Protein AF-A0A835TNI7-F1 (afdb_monomer)

Sequence (124 aa):
MAIGYVDGIPLTRYDSKWGRMEPLTQWMEDGAEQGCWDRKTQICERSQHVAAGNLHILRDWYNQSGGDIRGSYRDGYNGRDFTSFDLGSRRFVAADSAAEITRSRWEREGNDVESWMNYLEHEC

Radius of gyration: 25.49 Å; Cα contacts (8 Å, |Δi|>4): 132; chains: 1; bounding box: 39×32×71 Å

InterPro domains:
  IPR011161 MHC class I-like antigen recognition-like [PF00129] (1-124)
  IPR011162 MHC classes I/II-like antigen recognition protein [SSF54452] (2-124)
  IPR037055 MHC class I-like antigen recognition-like superfamily [G3DSA:3.30.500.10] (1-124)
  IPR050208 Antigen-presenting and immune regulatory MHC class I-related [PTHR16675] (2-124)

Structure (mmCIF, N/CA/C/O backbone):
data_AF-A0A835TNI7-F1
#
_entry.id   AF-A0A835TNI7-F1
#
loop_
_atom_site.group_PDB
_atom_site.id
_atom_site.type_symbol
_atom_site.label_atom_id
_atom_site.label_alt_id
_atom_site.label_comp_id
_atom_site.label_asym_id
_atom_site.label_entity_id
_atom_site.label_seq_id
_atom_site.pdbx_PDB_ins_code
_atom_site.Cartn_x
_atom_site.Cartn_y
_atom_site.Cartn_z
_atom_site.occupancy
_atom_site.B_iso_or_equiv
_atom_site.auth_seq_id
_atom_site.auth_comp_id
_atom_site.auth_asym_id
_atom_site.auth_atom_id
_atom_site.pdbx_PDB_model_num
ATOM 1 N N . MET A 1 1 ? -3.095 1.347 13.757 1.00 83.44 1 MET A N 1
ATOM 2 C CA . MET A 1 1 ? -4.420 0.811 14.134 1.00 83.44 1 MET A CA 1
ATOM 3 C C . MET A 1 1 ? -4.228 -0.582 14.701 1.00 83.44 1 MET A C 1
ATOM 5 O O . MET A 1 1 ? -3.514 -1.361 14.081 1.00 83.44 1 MET A O 1
ATOM 9 N N . ALA A 1 2 ? -4.842 -0.887 15.841 1.00 84.00 2 ALA A N 1
A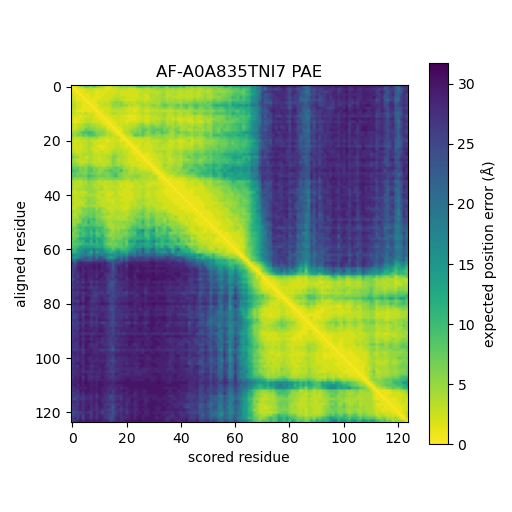TOM 10 C CA . ALA A 1 2 ? -4.900 -2.239 16.394 1.00 84.00 2 ALA A CA 1
ATOM 11 C C . ALA A 1 2 ? -6.338 -2.559 16.820 1.00 84.00 2 ALA A C 1
ATOM 13 O O . ALA A 1 2 ? -7.021 -1.698 17.374 1.00 84.00 2 ALA A O 1
ATOM 14 N N . ILE A 1 3 ? -6.799 -3.782 16.547 1.00 90.44 3 ILE A N 1
ATOM 15 C CA . ILE A 1 3 ? -8.115 -4.274 16.969 1.00 90.44 3 ILE A CA 1
ATOM 16 C C . ILE A 1 3 ? -7.915 -5.634 17.633 1.00 90.44 3 ILE A C 1
ATOM 18 O O . ILE A 1 3 ? -7.271 -6.513 17.059 1.00 90.44 3 ILE A O 1
ATOM 22 N N . GLY A 1 4 ? -8.436 -5.790 18.848 1.00 86.75 4 GLY A N 1
ATOM 23 C CA . GLY A 1 4 ? -8.456 -7.067 19.556 1.00 86.75 4 GLY A CA 1
ATOM 24 C C . GLY A 1 4 ? -9.755 -7.811 19.278 1.00 86.75 4 GLY A C 1
ATOM 25 O O . GLY A 1 4 ? -10.824 -7.209 19.367 1.00 86.75 4 GLY A O 1
ATOM 26 N N . TYR A 1 5 ? -9.660 -9.105 18.986 1.00 89.31 5 TYR A N 1
ATOM 27 C CA . TYR A 1 5 ? -10.803 -9.977 18.724 1.00 89.31 5 TYR A CA 1
ATOM 28 C C . TYR A 1 5 ? -10.821 -11.151 19.702 1.00 89.31 5 TYR A C 1
ATOM 30 O O . TYR A 1 5 ? -9.764 -11.665 20.065 1.00 89.31 5 TYR A O 1
ATOM 38 N N . VAL A 1 6 ? -12.019 -11.602 20.065 1.00 86.94 6 VAL A N 1
ATOM 39 C CA . VAL A 1 6 ? -12.265 -12.910 20.689 1.00 86.94 6 VAL A CA 1
ATOM 40 C C . VAL A 1 6 ? -13.403 -13.555 19.915 1.00 86.94 6 VAL A C 1
ATOM 42 O O . VAL A 1 6 ? -14.422 -12.912 19.684 1.00 86.94 6 VAL A O 1
ATOM 45 N N . ASP A 1 7 ? -13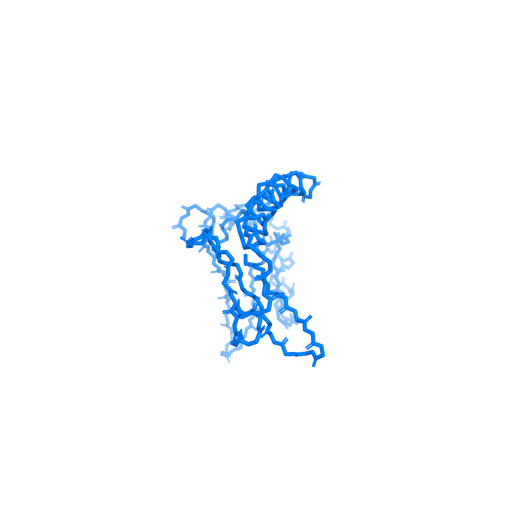.190 -14.776 19.429 1.00 89.31 7 ASP A N 1
ATOM 46 C CA . ASP A 1 7 ? -14.162 -15.524 18.617 1.00 89.31 7 ASP A CA 1
ATOM 47 C C . ASP A 1 7 ? -14.710 -14.739 17.406 1.00 89.31 7 ASP A C 1
ATOM 49 O O . ASP A 1 7 ? -15.871 -14.852 17.023 1.00 89.31 7 ASP A O 1
ATOM 53 N N . GLY A 1 8 ? -13.862 -13.900 16.799 1.00 87.44 8 GLY A N 1
ATOM 54 C CA . GLY A 1 8 ? -14.232 -13.047 15.663 1.00 87.44 8 GLY A CA 1
ATOM 55 C C . GLY A 1 8 ? -15.027 -11.790 16.034 1.00 87.44 8 GLY A C 1
ATOM 56 O O . GLY A 1 8 ? -15.301 -10.967 15.163 1.00 87.44 8 GLY A O 1
ATOM 57 N N . ILE A 1 9 ? -15.343 -11.588 17.314 1.00 88.38 9 ILE A N 1
ATOM 58 C CA . ILE A 1 9 ? -16.020 -10.392 17.815 1.00 88.38 9 ILE A CA 1
ATOM 59 C C . ILE A 1 9 ? -14.960 -9.351 18.203 1.00 88.38 9 ILE A C 1
ATOM 61 O O . ILE A 1 9 ? -14.077 -9.652 19.013 1.00 88.38 9 ILE A O 1
ATOM 65 N N . PRO A 1 10 ? -15.003 -8.127 17.645 1.00 89.38 10 PRO A N 1
ATOM 66 C CA . PRO A 1 10 ? -14.068 -7.073 18.009 1.00 89.38 10 PRO A CA 1
ATOM 67 C C . PRO A 1 10 ? -14.381 -6.551 19.415 1.00 89.38 10 PRO A C 1
ATOM 69 O O . PRO A 1 10 ? -15.493 -6.119 19.707 1.00 89.38 10 PRO A O 1
ATOM 72 N N . LEU A 1 11 ? -13.380 -6.577 20.289 1.00 90.62 11 LEU A N 1
ATOM 73 C CA . LEU A 1 11 ? -13.513 -6.203 21.697 1.00 90.62 11 LEU A CA 1
ATOM 74 C C . LEU A 1 11 ? -12.899 -4.858 22.024 1.00 90.62 11 LEU A C 1
ATOM 76 O O . LEU A 1 11 ? -13.372 -4.163 22.917 1.00 90.62 11 LEU A O 1
ATOM 80 N N . THR A 1 12 ? -11.797 -4.530 21.360 1.00 89.00 12 THR A N 1
ATOM 81 C CA . THR A 1 12 ? -10.993 -3.357 21.687 1.00 89.00 12 THR A CA 1
ATOM 82 C C . THR A 1 12 ? -10.442 -2.743 20.422 1.00 89.00 12 THR A C 1
ATOM 84 O O . THR A 1 12 ? -10.100 -3.455 19.475 1.00 89.00 12 THR A O 1
ATOM 87 N N . ARG A 1 13 ? -10.329 -1.421 20.417 1.00 89.69 13 ARG A N 1
ATOM 88 C CA . ARG A 1 13 ? -9.737 -0.658 19.327 1.00 89.69 13 ARG A CA 1
ATOM 89 C C . ARG A 1 13 ? -8.690 0.287 19.879 1.00 89.69 13 ARG A C 1
ATOM 91 O O . ARG A 1 13 ? -8.877 0.890 20.926 1.00 89.69 13 ARG A O 1
ATOM 98 N N . TYR A 1 14 ? -7.605 0.436 19.138 1.00 87.12 14 TYR A N 1
ATOM 99 C CA . TYR A 1 14 ? -6.642 1.505 19.326 1.00 87.12 14 TYR A CA 1
ATOM 100 C C . TYR A 1 14 ? -6.391 2.196 17.987 1.00 87.12 14 TYR A C 1
ATOM 102 O O . TYR A 1 14 ? -5.920 1.579 17.021 1.00 87.12 14 TYR A O 1
ATOM 110 N N . ASP A 1 15 ? -6.701 3.489 17.942 1.00 84.88 15 ASP A N 1
ATOM 111 C CA . ASP A 1 15 ? -6.429 4.365 16.809 1.00 84.88 15 ASP A CA 1
ATOM 112 C C . ASP A 1 15 ? -5.328 5.357 17.183 1.00 84.88 15 ASP A C 1
ATOM 114 O O . ASP A 1 15 ? -5.445 6.096 18.159 1.00 84.88 15 ASP A O 1
ATOM 118 N N . SER A 1 16 ? -4.270 5.408 16.377 1.00 81.88 16 SER A N 1
ATOM 119 C CA . SER A 1 16 ? -3.139 6.309 16.597 1.00 81.88 16 SER A CA 1
ATOM 120 C C . SER A 1 16 ? -3.516 7.787 16.466 1.00 81.88 16 SER A C 1
ATOM 122 O O . SER A 1 16 ? -2.764 8.635 16.930 1.00 81.88 16 SER A O 1
ATOM 124 N N . LYS A 1 17 ? -4.657 8.120 15.838 1.00 82.69 17 LYS A N 1
ATOM 125 C CA . LYS A 1 17 ? -5.160 9.504 15.770 1.00 82.69 17 LYS A CA 1
ATOM 126 C C . LYS A 1 17 ? -5.666 10.018 17.114 1.00 82.69 17 LYS A C 1
ATOM 128 O O . LYS A 1 17 ? -5.538 11.203 17.392 1.00 82.69 17 LYS A O 1
ATOM 133 N N . TRP A 1 18 ? -6.246 9.130 17.917 1.00 79.0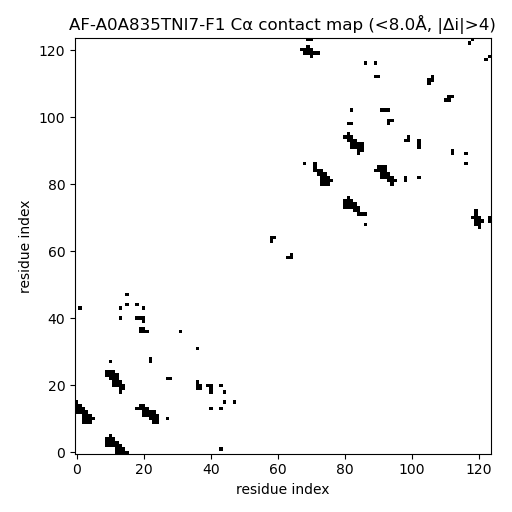6 18 TRP A N 1
ATOM 134 C CA . TRP A 1 18 ? -6.864 9.472 19.200 1.00 79.06 18 TRP A CA 1
ATOM 135 C C . TRP A 1 18 ? -6.041 8.977 20.390 1.00 79.06 18 TRP A C 1
ATOM 137 O O . TRP A 1 18 ? -6.286 9.393 21.516 1.00 79.06 18 TRP A O 1
ATOM 147 N N . GLY A 1 19 ? -5.048 8.118 20.138 1.00 82.25 19 GLY A N 1
ATOM 148 C CA . GLY A 1 19 ? -4.022 7.741 21.104 1.00 82.25 19 GLY A CA 1
ATOM 149 C C . GLY A 1 19 ? -4.558 6.997 22.321 1.00 82.25 19 GLY A C 1
ATOM 150 O O . GLY A 1 19 ? -3.882 6.953 23.335 1.00 82.25 19 GLY A O 1
ATOM 151 N N . ARG A 1 20 ? -5.760 6.415 22.253 1.00 85.75 20 ARG A N 1
ATOM 152 C CA . ARG A 1 20 ? -6.397 5.740 23.387 1.00 85.75 20 ARG A CA 1
ATOM 153 C C . ARG A 1 20 ? -6.940 4.377 22.986 1.00 85.75 20 ARG A C 1
ATOM 155 O O . ARG A 1 20 ? -7.465 4.204 21.886 1.00 85.75 20 ARG A O 1
ATOM 162 N N . MET A 1 21 ? -6.783 3.405 23.882 1.00 84.88 21 MET A N 1
ATOM 163 C CA . MET A 1 21 ? -7.440 2.106 23.771 1.00 84.88 21 MET A CA 1
ATOM 164 C C . MET A 1 21 ? -8.888 2.223 24.253 1.00 84.88 21 MET A C 1
ATOM 166 O O . MET A 1 21 ? -9.131 2.646 25.382 1.00 84.88 21 MET A O 1
ATOM 170 N N . GLU A 1 22 ? -9.829 1.815 23.412 1.00 87.81 22 GLU A N 1
ATOM 171 C CA . GLU A 1 22 ? -11.262 1.889 23.680 1.00 87.81 22 GLU A CA 1
ATOM 172 C C . GLU A 1 22 ? -11.885 0.487 23.673 1.00 87.81 22 GLU A C 1
ATOM 174 O O . GLU A 1 22 ? -11.596 -0.307 22.763 1.00 87.81 22 GLU A O 1
ATOM 179 N N . PRO A 1 23 ? -12.738 0.157 24.658 1.00 89.81 23 PRO A N 1
ATOM 180 C CA . PRO A 1 23 ? -13.598 -1.011 24.571 1.00 89.81 23 PRO A CA 1
ATOM 181 C C . PRO A 1 23 ? -14.657 -0.802 23.482 1.00 89.81 23 PRO A C 1
ATOM 183 O O . PRO A 1 23 ? -15.230 0.272 23.335 1.00 89.81 23 PRO A O 1
ATOM 186 N N . LEU A 1 24 ? -14.932 -1.855 22.719 1.00 89.88 24 LEU A N 1
ATOM 187 C CA . LEU A 1 24 ? -16.002 -1.902 21.716 1.00 89.88 24 LEU A CA 1
ATOM 188 C C . LEU A 1 24 ? -17.239 -2.659 22.219 1.00 89.88 24 LEU A C 1
ATOM 190 O O . LEU A 1 24 ? -18.239 -2.754 21.514 1.00 89.88 24 LEU A O 1
ATOM 194 N N . THR A 1 25 ? -17.164 -3.222 23.425 1.00 85.50 25 THR A N 1
ATOM 195 C CA . THR A 1 25 ? -18.248 -3.971 24.063 1.00 85.50 25 THR A CA 1
ATOM 196 C C . THR A 1 25 ? -18.370 -3.559 25.524 1.00 85.50 25 THR A C 1
ATOM 198 O O . THR A 1 25 ? -17.370 -3.302 26.191 1.00 85.50 25 THR A O 1
ATOM 201 N N . GLN A 1 26 ? -19.602 -3.518 26.026 1.00 84.94 26 GLN A N 1
ATOM 202 C CA . GLN A 1 26 ? -19.893 -2.986 27.357 1.00 84.94 26 GLN A CA 1
ATOM 203 C C . GLN A 1 26 ? -19.352 -3.871 28.486 1.00 84.94 26 GLN A C 1
ATOM 205 O O . GLN A 1 26 ? -18.778 -3.384 29.448 1.00 84.94 26 GLN A O 1
ATOM 210 N N . TRP A 1 27 ? -19.406 -5.191 28.318 1.00 84.06 27 TRP A N 1
ATOM 211 C CA . TRP A 1 27 ? -18.837 -6.124 29.293 1.00 84.06 27 TRP A CA 1
ATOM 212 C C . TRP A 1 27 ? -17.303 -6.049 29.379 1.00 84.06 27 TRP A C 1
ATOM 214 O O . TRP A 1 27 ? -16.738 -6.382 30.417 1.00 84.06 27 TRP A O 1
ATOM 224 N N . MET A 1 28 ? -16.618 -5.602 28.319 1.00 85.06 28 MET A N 1
ATOM 225 C CA . MET A 1 28 ? -15.183 -5.308 28.391 1.00 85.06 28 MET A CA 1
ATOM 226 C C . MET A 1 28 ? -14.911 -4.027 29.169 1.00 85.06 28 MET A C 1
ATOM 228 O O . MET A 1 28 ? -13.907 -3.960 29.869 1.00 85.06 28 MET A O 1
ATOM 232 N N . GLU A 1 29 ? -15.771 -3.017 29.042 1.00 84.50 29 GLU A N 1
ATOM 233 C CA . GLU A 1 29 ? -15.666 -1.778 29.812 1.00 84.50 29 GLU A CA 1
ATOM 234 C C . GLU A 1 29 ? -15.870 -2.045 31.308 1.00 84.50 29 GLU A C 1
ATOM 236 O O . GLU A 1 29 ? -15.014 -1.681 32.113 1.00 84.50 29 GLU A O 1
ATOM 241 N N . ASP A 1 30 ? -16.936 -2.771 31.650 1.00 85.56 30 ASP A N 1
ATOM 242 C CA . ASP A 1 30 ? -17.325 -3.071 33.031 1.00 85.56 30 ASP A CA 1
ATOM 243 C C . ASP A 1 30 ? -16.402 -4.101 33.706 1.00 85.56 30 ASP A C 1
ATOM 245 O O . ASP A 1 30 ? -16.213 -4.082 34.923 1.00 85.56 30 ASP A O 1
ATOM 249 N N . GLY A 1 31 ? -15.835 -5.027 32.925 1.00 82.69 31 GLY A N 1
ATOM 250 C CA . GLY A 1 31 ? -14.983 -6.110 33.420 1.00 82.69 31 GLY A CA 1
ATOM 251 C C . GLY A 1 31 ? -13.490 -5.777 33.493 1.00 82.69 31 GLY A C 1
ATOM 252 O O . GLY A 1 31 ? -12.710 -6.600 33.974 1.00 82.69 31 GLY A O 1
ATOM 253 N N . ALA A 1 32 ? -13.061 -4.615 32.994 1.00 81.25 32 ALA A N 1
ATOM 254 C CA . ALA A 1 32 ? -11.649 -4.251 32.948 1.00 81.25 32 ALA A CA 1
ATOM 255 C C . ALA A 1 32 ? -11.136 -3.719 34.295 1.00 81.25 32 ALA A C 1
ATOM 257 O O . ALA A 1 32 ? -11.711 -2.818 34.901 1.00 81.25 32 ALA A O 1
ATOM 258 N N . GLU A 1 33 ? -9.982 -4.229 34.727 1.00 84.44 33 GLU A N 1
ATOM 259 C CA . GLU A 1 33 ? -9.296 -3.740 35.924 1.00 84.44 33 GLU A CA 1
ATOM 260 C C . GLU A 1 33 ? -8.892 -2.261 35.795 1.00 84.44 33 GLU A C 1
ATOM 262 O O . GLU A 1 33 ? -8.527 -1.774 34.717 1.00 84.44 33 GLU A O 1
ATOM 267 N N . GLN A 1 34 ? -8.889 -1.544 36.922 1.00 81.38 34 GLN A N 1
ATOM 268 C CA . GLN A 1 34 ? -8.484 -0.141 36.964 1.00 81.38 34 GLN A CA 1
ATOM 269 C C . GLN A 1 34 ? -7.035 0.024 36.468 1.00 81.38 34 GLN A C 1
ATOM 271 O O . GLN A 1 34 ? -6.117 -0.644 36.937 1.00 81.38 34 GLN A O 1
ATOM 276 N N . GLY A 1 35 ? -6.831 0.908 35.486 1.00 83.25 35 GLY A N 1
ATOM 277 C CA . GLY A 1 35 ? -5.532 1.127 34.832 1.00 83.25 35 GLY A CA 1
ATOM 278 C C . GLY A 1 35 ? -5.195 0.148 33.695 1.00 83.25 35 GLY A C 1
ATOM 279 O O . GLY A 1 35 ? -4.173 0.323 33.027 1.00 83.25 35 GLY A O 1
ATOM 280 N N . CYS A 1 36 ? -6.043 -0.850 33.407 1.00 82.62 36 CYS A N 1
ATOM 281 C CA . CYS A 1 36 ? -5.855 -1.765 32.273 1.00 82.62 36 CYS A CA 1
ATOM 282 C C . CYS A 1 36 ? -5.792 -1.006 30.936 1.00 82.62 36 CYS A C 1
ATOM 284 O O . CYS A 1 36 ? -4.889 -1.238 30.127 1.00 82.62 36 CYS A O 1
ATOM 286 N N . TRP A 1 37 ? -6.704 -0.052 30.731 1.00 84.38 37 TRP A N 1
ATOM 287 C CA . TRP A 1 37 ? -6.786 0.746 29.506 1.00 84.38 37 TRP A CA 1
ATOM 288 C C . TRP A 1 37 ? -5.574 1.651 29.300 1.00 84.38 37 TRP A C 1
ATOM 290 O O . TRP A 1 37 ? -5.043 1.702 28.191 1.00 84.38 37 TRP A O 1
ATOM 300 N N . ASP A 1 38 ? -5.079 2.291 30.359 1.00 85.38 38 ASP A N 1
ATOM 301 C CA . ASP A 1 38 ? -3.884 3.140 30.295 1.00 85.38 38 ASP A CA 1
ATOM 302 C C . ASP A 1 38 ? -2.647 2.304 29.957 1.00 85.38 38 ASP A C 1
ATOM 304 O O . ASP A 1 38 ? -1.879 2.631 29.051 1.00 85.38 38 ASP A O 1
ATOM 308 N N . ARG A 1 39 ? -2.502 1.144 30.608 1.00 85.81 39 ARG A N 1
ATOM 309 C CA . ARG A 1 39 ? -1.419 0.201 30.318 1.00 85.81 39 ARG A CA 1
ATOM 310 C C . ARG A 1 39 ? -1.475 -0.308 28.877 1.00 85.81 39 ARG A C 1
ATOM 312 O O . ARG A 1 39 ? -0.444 -0.389 28.209 1.00 85.81 39 ARG A O 1
ATOM 319 N N . LYS A 1 40 ? -2.660 -0.676 28.384 1.00 83.88 40 LYS A N 1
ATOM 320 C CA . LYS A 1 40 ? -2.857 -1.152 27.004 1.00 83.88 40 LYS A CA 1
ATOM 321 C C . LYS A 1 40 ? -2.610 -0.047 25.980 1.00 83.88 40 LYS A C 1
ATOM 323 O O . LYS A 1 40 ? -2.022 -0.326 24.936 1.00 83.88 40 LYS A O 1
ATOM 328 N N . THR A 1 41 ? -2.970 1.187 26.314 1.00 85.50 41 THR A N 1
ATOM 329 C CA . THR A 1 41 ? -2.675 2.380 25.516 1.00 85.50 41 THR A CA 1
ATOM 330 C C . THR A 1 41 ? -1.165 2.574 25.369 1.00 85.50 41 THR A C 1
ATOM 332 O O . THR A 1 41 ? -0.669 2.569 24.244 1.00 85.50 41 THR A O 1
ATOM 335 N N . GLN A 1 42 ? -0.413 2.581 26.475 1.00 86.75 42 GLN A N 1
ATOM 336 C CA . GLN A 1 42 ? 1.054 2.707 26.454 1.00 86.75 42 GLN A CA 1
ATOM 337 C C . GLN A 1 42 ? 1.743 1.592 25.648 1.00 86.75 42 GLN A C 1
ATOM 339 O O . GLN A 1 42 ? 2.722 1.828 24.938 1.00 86.75 42 GLN A O 1
ATOM 344 N N . ILE A 1 43 ? 1.238 0.355 25.730 1.00 84.69 43 ILE A N 1
ATOM 345 C CA . ILE A 1 43 ? 1.752 -0.770 24.933 1.00 84.69 43 ILE A CA 1
ATOM 346 C C . ILE A 1 43 ? 1.532 -0.526 23.435 1.00 84.69 43 ILE A C 1
ATOM 348 O O . ILE A 1 43 ? 2.432 -0.793 22.631 1.00 84.69 43 ILE A O 1
ATOM 352 N N . CYS A 1 44 ? 0.355 -0.031 23.050 1.00 83.88 44 CYS A N 1
ATOM 353 C CA . CYS A 1 44 ? 0.035 0.248 21.654 1.00 83.88 44 CYS A CA 1
ATOM 354 C C . CYS A 1 44 ? 0.855 1.425 21.105 1.00 83.88 44 CYS A C 1
ATOM 356 O O . CYS A 1 44 ? 1.399 1.313 20.007 1.00 83.88 44 CYS A O 1
ATOM 358 N N . GLU A 1 45 ? 1.035 2.489 21.889 1.00 86.00 45 GLU A N 1
ATOM 359 C CA . GLU A 1 45 ? 1.905 3.625 21.548 1.00 86.00 45 GLU A CA 1
ATOM 360 C C . GLU A 1 45 ? 3.355 3.180 21.335 1.00 86.00 45 GLU A C 1
ATOM 362 O O . GLU A 1 45 ? 3.964 3.450 20.297 1.00 86.00 45 GLU A O 1
ATOM 367 N N . ARG A 1 46 ? 3.909 2.408 22.279 1.00 84.00 46 ARG A N 1
ATOM 368 C CA . ARG A 1 46 ? 5.261 1.853 22.144 1.00 84.00 46 ARG A CA 1
ATOM 369 C C . ARG A 1 46 ? 5.384 0.987 20.891 1.00 84.00 46 ARG A C 1
ATOM 371 O O . ARG A 1 46 ? 6.379 1.079 20.172 1.00 84.00 46 ARG A O 1
ATOM 378 N N . SER A 1 47 ? 4.379 0.156 20.622 1.00 82.12 47 SER A N 1
ATOM 379 C CA . SER A 1 47 ? 4.360 -0.714 19.444 1.00 82.12 47 SER A CA 1
ATOM 380 C C . SER A 1 47 ? 4.310 0.085 18.142 1.00 82.12 47 SER A C 1
ATOM 382 O O . SER A 1 47 ? 4.962 -0.307 17.179 1.00 82.12 47 SER A O 1
ATOM 384 N N . GLN A 1 48 ? 3.614 1.227 18.109 1.00 79.44 48 GLN A N 1
ATOM 385 C CA . GLN A 1 48 ? 3.602 2.126 16.953 1.00 79.44 48 GLN A CA 1
ATOM 386 C C . GLN A 1 48 ? 5.001 2.665 16.642 1.00 79.44 48 GLN A C 1
ATOM 388 O O . GLN A 1 48 ? 5.417 2.629 15.484 1.00 79.44 48 GLN A O 1
ATOM 393 N N . HIS A 1 49 ? 5.746 3.121 17.652 1.00 79.06 49 HIS A N 1
ATOM 394 C CA . HIS A 1 49 ? 7.113 3.610 17.452 1.00 79.06 49 HIS A CA 1
ATOM 395 C C . HIS A 1 49 ? 8.057 2.511 16.953 1.00 79.06 49 HIS A C 1
ATOM 397 O O . HIS A 1 49 ? 8.835 2.741 16.027 1.00 79.06 49 HIS A O 1
ATOM 403 N N . VAL A 1 50 ? 7.952 1.302 17.513 1.00 81.19 50 VAL A N 1
ATOM 404 C CA . VAL A 1 50 ? 8.740 0.142 17.065 1.00 81.19 50 VAL A CA 1
ATOM 405 C C . VAL A 1 50 ? 8.372 -0.255 15.635 1.00 81.19 50 VAL A C 1
ATOM 407 O O . VAL A 1 50 ? 9.260 -0.493 14.823 1.00 81.19 50 VAL A O 1
ATOM 410 N N . ALA A 1 51 ? 7.082 -0.283 15.296 1.00 78.31 51 ALA A N 1
ATOM 411 C CA . ALA A 1 51 ? 6.623 -0.596 13.947 1.00 78.31 51 ALA A CA 1
ATOM 412 C C . ALA A 1 51 ? 7.093 0.451 12.929 1.00 78.31 51 ALA A C 1
ATOM 414 O O . ALA A 1 51 ? 7.582 0.079 11.868 1.00 78.31 51 ALA A O 1
ATOM 415 N N . ALA A 1 52 ? 7.012 1.743 13.257 1.00 80.44 52 ALA A N 1
ATOM 416 C CA . ALA A 1 52 ? 7.509 2.814 12.397 1.00 80.44 52 ALA A CA 1
ATOM 417 C C . ALA A 1 52 ? 9.029 2.710 12.169 1.00 80.44 52 ALA A C 1
ATOM 419 O O . ALA A 1 52 ? 9.485 2.814 11.032 1.00 80.44 52 ALA A O 1
ATOM 420 N N . GLY A 1 53 ? 9.803 2.436 13.227 1.00 80.75 53 GLY A N 1
ATOM 421 C CA . GLY A 1 53 ? 11.245 2.197 13.123 1.00 80.75 53 GLY A CA 1
ATOM 422 C C . GLY A 1 53 ? 11.581 0.965 12.278 1.00 80.75 53 GLY A C 1
ATOM 423 O O . GLY A 1 53 ? 12.415 1.039 11.380 1.00 80.75 53 GLY A O 1
ATOM 424 N N . ASN A 1 54 ? 10.878 -0.149 12.494 1.00 75.69 54 ASN A N 1
ATOM 425 C CA . ASN A 1 54 ? 11.065 -1.371 11.712 1.00 75.69 54 ASN A CA 1
ATOM 426 C C . ASN A 1 54 ? 10.687 -1.178 10.242 1.00 75.69 54 ASN A C 1
ATOM 428 O O . ASN A 1 54 ? 11.385 -1.687 9.376 1.00 75.69 54 ASN A O 1
ATOM 432 N N . LEU A 1 55 ? 9.620 -0.434 9.942 1.00 78.88 55 LEU A N 1
ATOM 433 C CA . LEU A 1 55 ? 9.248 -0.108 8.566 1.00 78.88 55 LEU A CA 1
ATOM 434 C C . LEU A 1 55 ? 10.329 0.720 7.876 1.00 78.88 55 LEU A C 1
ATOM 436 O O . LEU A 1 55 ? 10.633 0.449 6.721 1.00 78.88 55 LEU A O 1
ATOM 440 N N . HIS A 1 56 ? 10.935 1.685 8.571 1.00 72.94 56 HIS A N 1
ATOM 441 C CA . HIS A 1 56 ? 12.049 2.450 8.015 1.00 72.94 56 HIS A CA 1
ATOM 442 C C . HIS A 1 56 ? 13.249 1.549 7.694 1.00 72.94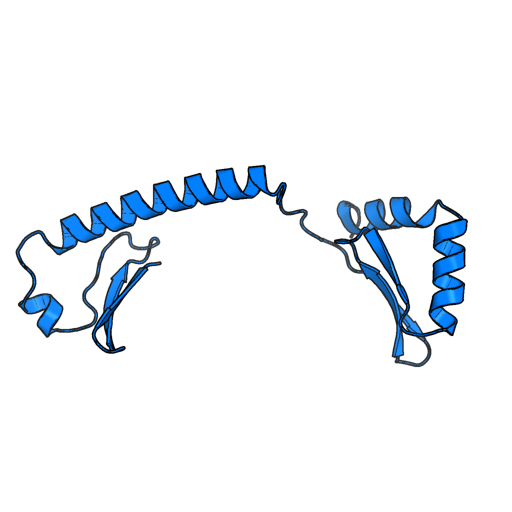 56 HIS A C 1
ATOM 444 O O . HIS A 1 56 ? 13.758 1.604 6.579 1.00 72.94 56 HIS A O 1
ATOM 450 N N . ILE A 1 57 ? 13.630 0.667 8.624 1.00 76.88 57 ILE A N 1
ATOM 451 C CA . ILE A 1 57 ? 14.732 -0.288 8.436 1.00 76.88 57 ILE A CA 1
ATOM 452 C C . ILE A 1 57 ? 14.431 -1.258 7.290 1.00 76.88 57 ILE A C 1
ATOM 454 O O . ILE A 1 57 ? 15.276 -1.470 6.427 1.00 76.88 57 ILE A O 1
ATOM 458 N N . LEU A 1 58 ? 13.227 -1.835 7.252 1.00 73.31 58 LEU A N 1
ATOM 459 C CA . LEU A 1 58 ? 12.803 -2.740 6.182 1.00 73.31 58 LEU A CA 1
ATOM 460 C C . LEU A 1 58 ? 12.802 -2.026 4.830 1.00 73.31 58 LEU A C 1
ATOM 462 O O . LEU A 1 58 ? 13.243 -2.594 3.837 1.00 73.31 58 LEU A O 1
ATOM 466 N N . ARG A 1 59 ? 12.349 -0.772 4.785 1.00 73.19 59 ARG A N 1
ATOM 467 C CA . ARG A 1 59 ? 12.360 0.031 3.563 1.00 73.19 59 ARG A CA 1
ATOM 468 C C . ARG A 1 59 ? 13.778 0.238 3.039 1.00 73.19 59 ARG A C 1
ATOM 470 O O . ARG A 1 59 ? 13.993 0.085 1.841 1.00 73.19 59 ARG A O 1
ATOM 477 N N . ASP A 1 60 ? 14.723 0.533 3.923 1.00 72.44 60 ASP A N 1
ATOM 478 C CA . ASP A 1 60 ? 16.128 0.714 3.557 1.00 72.44 60 ASP A CA 1
ATOM 479 C C . ASP A 1 60 ? 16.759 -0.621 3.120 1.00 72.44 60 ASP A C 1
ATOM 481 O O . ASP A 1 60 ? 17.459 -0.678 2.113 1.00 72.44 60 ASP A O 1
ATOM 485 N N . TRP A 1 61 ? 16.443 -1.722 3.812 1.00 66.00 61 TRP A N 1
ATOM 486 C CA . TRP A 1 61 ? 16.914 -3.070 3.464 1.00 66.00 61 TRP A CA 1
ATOM 487 C C . TRP A 1 61 ? 16.426 -3.540 2.094 1.00 66.00 61 TRP A C 1
ATOM 489 O O . TRP A 1 61 ? 17.182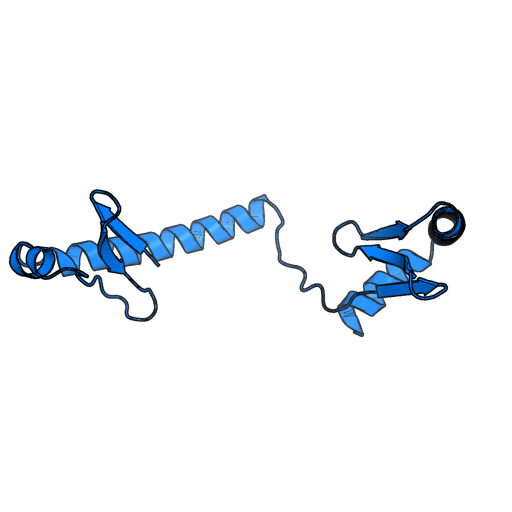 -4.161 1.351 1.00 66.00 61 TRP A O 1
ATOM 499 N N . TYR A 1 62 ? 15.172 -3.250 1.753 1.00 62.22 62 TYR A N 1
ATOM 500 C CA . TYR A 1 62 ? 14.588 -3.615 0.463 1.00 62.22 62 TYR A CA 1
ATOM 501 C C . TYR A 1 62 ? 14.736 -2.522 -0.601 1.00 62.22 62 TYR A C 1
ATOM 503 O O . TYR A 1 62 ? 14.155 -2.651 -1.677 1.00 62.22 62 TYR A O 1
ATOM 511 N N . ASN A 1 63 ? 15.499 -1.459 -0.320 1.00 63.34 63 ASN A N 1
ATOM 512 C CA . ASN A 1 63 ? 15.702 -0.317 -1.212 1.00 63.34 63 ASN A CA 1
ATOM 513 C C . ASN A 1 63 ? 14.376 0.270 -1.756 1.00 63.34 63 ASN A C 1
ATOM 515 O O . ASN A 1 63 ? 14.305 0.767 -2.878 1.00 63.34 63 ASN A O 1
ATOM 519 N N . GLN A 1 64 ? 13.302 0.193 -0.959 1.00 60.88 64 GLN A N 1
ATOM 520 C CA . GLN A 1 64 ? 11.953 0.660 -1.299 1.00 60.88 64 GLN A CA 1
ATOM 521 C C . GLN A 1 64 ? 11.790 2.149 -0.958 1.00 60.88 64 GLN A C 1
ATOM 523 O O . GLN A 1 64 ? 10.817 2.559 -0.320 1.00 60.88 64 GLN A O 1
ATOM 528 N N . SER A 1 65 ? 12.746 2.994 -1.346 1.00 57.03 65 SER A N 1
ATOM 529 C CA . SER A 1 65 ? 12.501 4.435 -1.377 1.00 57.03 65 SER A CA 1
ATOM 530 C C . SER A 1 65 ? 11.459 4.678 -2.464 1.00 57.03 65 SER A C 1
ATOM 532 O O . SER A 1 65 ? 11.791 4.611 -3.643 1.00 57.03 65 SER A O 1
ATOM 534 N N . GLY A 1 66 ? 10.196 4.850 -2.068 1.00 54.34 66 GLY A N 1
ATOM 535 C CA . GLY A 1 66 ? 9.077 5.057 -2.982 1.00 54.34 66 GLY A CA 1
ATOM 536 C C . GLY A 1 66 ? 9.394 6.158 -3.987 1.00 54.34 66 GLY A C 1
ATOM 537 O O . GLY A 1 66 ? 9.328 7.339 -3.653 1.00 54.34 66 GLY A O 1
ATOM 538 N N . GLY A 1 67 ? 9.759 5.748 -5.201 1.00 54.56 67 GLY A N 1
ATOM 539 C CA . 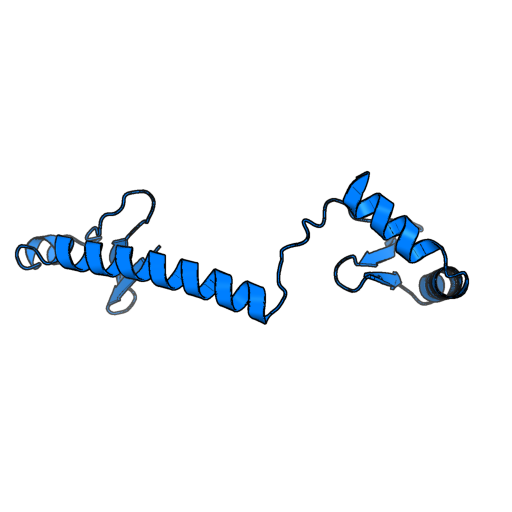GLY A 1 67 ? 9.693 6.598 -6.371 1.00 54.56 67 GLY A CA 1
ATOM 540 C C . GLY A 1 67 ? 8.218 6.852 -6.616 1.00 54.56 67 GLY A C 1
ATOM 541 O O . GLY A 1 67 ? 7.467 5.924 -6.910 1.00 54.56 67 GLY A O 1
ATOM 542 N N . ASP A 1 68 ? 7.797 8.086 -6.385 1.00 56.22 68 ASP A N 1
ATOM 543 C CA . ASP A 1 68 ? 6.494 8.584 -6.798 1.00 56.22 68 ASP A CA 1
ATOM 544 C C . ASP A 1 68 ? 6.453 8.461 -8.329 1.00 56.22 68 ASP A C 1
ATOM 546 O O . ASP A 1 68 ? 7.076 9.250 -9.036 1.00 56.22 68 ASP A O 1
ATOM 550 N N . ILE A 1 69 ? 5.832 7.396 -8.843 1.00 57.03 69 ILE A N 1
ATOM 551 C CA . ILE A 1 69 ? 5.594 7.225 -10.278 1.00 57.03 69 ILE A CA 1
ATOM 552 C C . ILE A 1 69 ? 4.559 8.290 -10.663 1.00 57.03 69 ILE A C 1
ATOM 554 O O . ILE A 1 69 ? 3.362 8.095 -10.462 1.00 57.03 69 ILE A O 1
ATOM 558 N N . ARG A 1 70 ? 5.034 9.450 -11.129 1.00 63.59 70 ARG A N 1
ATOM 559 C CA . ARG A 1 70 ? 4.193 10.626 -11.414 1.00 63.59 70 ARG A CA 1
ATOM 560 C C . ARG A 1 70 ? 3.521 10.570 -12.783 1.00 63.59 70 ARG A C 1
ATOM 562 O O . ARG A 1 70 ? 2.368 10.972 -12.903 1.00 63.59 70 ARG A O 1
ATOM 569 N N . GLY A 1 71 ? 4.184 9.986 -13.778 1.00 66.31 71 GLY A N 1
ATOM 570 C CA . GLY A 1 71 ? 3.655 9.810 -15.128 1.00 66.31 71 GLY A CA 1
ATOM 571 C C . GLY A 1 71 ? 3.281 8.366 -15.464 1.00 66.31 71 GLY A C 1
ATOM 572 O O . GLY A 1 71 ? 3.813 7.408 -14.911 1.00 66.31 71 GLY A O 1
ATOM 573 N N . SER A 1 72 ? 2.385 8.193 -16.435 1.00 76.62 72 SER A N 1
ATOM 574 C CA . SER A 1 72 ? 2.150 6.900 -17.087 1.00 76.62 72 SER A CA 1
ATOM 575 C C . SER A 1 72 ? 2.052 7.093 -18.598 1.00 76.62 72 SER A C 1
ATOM 577 O O . SER A 1 72 ? 1.523 8.103 -19.056 1.00 76.62 72 SER A O 1
ATOM 579 N N . TYR A 1 73 ? 2.561 6.132 -19.372 1.00 80.50 73 TYR A N 1
ATOM 580 C CA . TYR A 1 73 ? 2.496 6.155 -20.834 1.00 80.50 73 TYR A CA 1
ATOM 581 C C . TYR A 1 73 ? 1.819 4.892 -21.364 1.00 80.50 73 TYR A C 1
ATOM 583 O O . TYR A 1 73 ? 2.225 3.770 -21.039 1.00 80.50 73 TYR A O 1
ATOM 591 N N . ARG A 1 74 ? 0.794 5.083 -22.200 1.00 86.25 74 ARG A N 1
ATOM 592 C CA . ARG A 1 74 ? 0.104 4.025 -22.939 1.00 86.25 74 ARG A CA 1
ATOM 593 C C . ARG A 1 74 ? -0.334 4.549 -24.300 1.00 86.25 74 ARG A C 1
ATOM 595 O O . ARG A 1 74 ? -1.001 5.576 -24.374 1.00 86.25 74 ARG A O 1
ATOM 602 N N . ASP A 1 75 ? 0.010 3.809 -25.341 1.00 83.19 75 ASP A N 1
ATOM 603 C CA . ASP A 1 75 ? -0.408 4.048 -26.713 1.00 83.19 75 ASP A CA 1
ATOM 604 C C . ASP A 1 75 ? -1.364 2.944 -27.172 1.00 83.19 75 ASP A C 1
ATOM 606 O O . ASP A 1 75 ? -1.227 1.772 -26.799 1.00 83.19 75 ASP A O 1
ATOM 610 N N . GLY A 1 76 ? -2.359 3.332 -27.963 1.00 86.50 76 GLY A N 1
ATOM 611 C CA . GLY A 1 76 ? -3.434 2.458 -28.405 1.00 86.50 76 GLY A CA 1
ATOM 612 C C . GLY A 1 76 ? -3.650 2.547 -29.908 1.00 86.50 76 GLY A C 1
ATOM 613 O O . GLY A 1 76 ? -3.758 3.632 -30.474 1.00 86.50 76 GLY A O 1
ATOM 614 N N . TYR A 1 77 ? -3.790 1.394 -30.556 1.00 78.88 77 TYR A N 1
ATOM 615 C CA . TYR A 1 77 ? -4.069 1.291 -31.984 1.00 78.88 77 TYR A CA 1
ATOM 616 C C . TYR A 1 77 ? -5.429 0.618 -32.192 1.00 78.88 77 TYR A C 1
ATOM 618 O O . TYR A 1 77 ? -5.696 -0.457 -31.657 1.00 78.88 77 TYR A O 1
ATOM 626 N N . ASN A 1 78 ? -6.326 1.262 -32.947 1.00 82.31 78 ASN A N 1
ATOM 627 C CA . ASN A 1 78 ? -7.701 0.791 -33.184 1.00 82.31 78 ASN A CA 1
ATOM 628 C C . ASN A 1 78 ? -8.518 0.520 -31.901 1.00 82.31 78 ASN A C 1
ATOM 630 O O . ASN A 1 78 ? -9.303 -0.428 -31.839 1.00 82.31 78 ASN A O 1
ATOM 634 N N . GLY A 1 79 ? -8.335 1.349 -30.868 1.00 81.38 79 GLY A N 1
ATOM 635 C CA . GLY A 1 79 ? -9.071 1.234 -29.602 1.00 81.38 79 GLY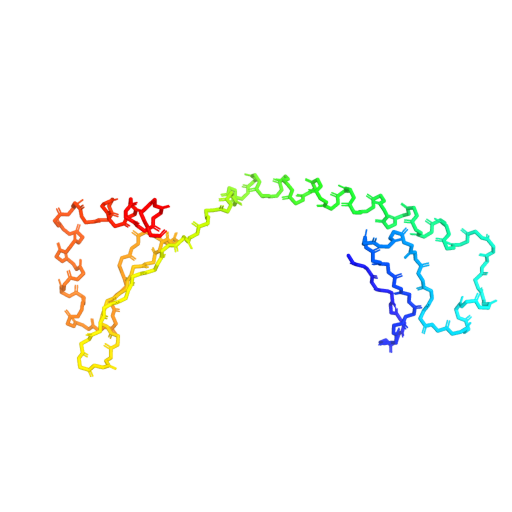 A CA 1
ATOM 636 C C . GLY A 1 79 ? -8.630 0.065 -28.716 1.00 81.38 79 GLY A C 1
ATOM 637 O O . GLY A 1 79 ? -9.353 -0.300 -27.791 1.00 81.38 79 GLY A O 1
ATOM 638 N N . ARG A 1 80 ? -7.469 -0.534 -29.000 1.00 80.19 80 ARG A N 1
ATOM 639 C CA . ARG A 1 80 ? -6.825 -1.548 -28.161 1.00 80.19 80 ARG A CA 1
ATOM 640 C C . ARG A 1 80 ? -5.461 -1.052 -27.720 1.00 80.19 80 ARG A C 1
ATOM 642 O O . ARG A 1 80 ? -4.807 -0.325 -28.465 1.00 80.19 80 ARG A O 1
ATOM 649 N N . ASP A 1 81 ? -5.044 -1.478 -26.537 1.00 82.44 81 ASP A N 1
ATOM 650 C CA . ASP A 1 81 ? -3.693 -1.235 -26.043 1.00 82.44 81 ASP A CA 1
ATOM 651 C C . ASP A 1 81 ? -2.678 -1.794 -27.048 1.00 82.44 81 ASP A C 1
ATOM 653 O O . ASP A 1 81 ? -2.851 -2.903 -27.557 1.00 82.44 81 ASP A O 1
ATOM 657 N N . PHE A 1 82 ? -1.648 -1.007 -27.354 1.00 86.00 82 PHE A N 1
ATOM 658 C CA . PHE A 1 82 ? -0.598 -1.360 -28.304 1.00 86.00 82 PHE A CA 1
ATOM 659 C C . PHE A 1 82 ? 0.753 -1.426 -27.585 1.00 86.00 82 PHE A C 1
ATOM 661 O O . PHE A 1 82 ? 1.354 -2.496 -27.503 1.00 86.00 82 PHE A O 1
ATOM 668 N N . THR A 1 83 ? 1.191 -0.333 -26.956 1.00 86.19 83 THR A N 1
ATOM 669 C CA . THR A 1 83 ? 2.423 -0.283 -26.149 1.00 86.19 83 THR A CA 1
ATOM 670 C C . THR A 1 83 ? 2.214 0.523 -24.868 1.00 86.19 83 THR A C 1
ATOM 672 O O . THR A 1 83 ? 1.448 1.479 -24.832 1.00 86.19 83 THR A O 1
ATOM 675 N N . SER A 1 84 ? 2.897 0.160 -23.785 1.00 87.12 84 SER A N 1
ATOM 676 C CA . SER A 1 84 ? 2.920 0.945 -22.541 1.00 87.12 84 SER A CA 1
ATOM 677 C C . SER A 1 84 ? 4.311 0.963 -21.925 1.00 87.12 84 SER A C 1
ATOM 679 O O . SER A 1 84 ? 5.088 0.047 -22.175 1.00 87.12 84 SER A O 1
ATOM 681 N N . PHE A 1 85 ? 4.632 1.963 -21.107 1.00 84.62 85 PHE A N 1
ATOM 682 C CA . PHE A 1 85 ? 5.907 2.012 -20.385 1.00 84.62 85 PHE A CA 1
ATOM 683 C C . PHE A 1 85 ? 5.704 1.654 -18.911 1.00 84.62 85 PHE A C 1
ATOM 685 O O . PHE A 1 85 ? 4.940 2.318 -18.210 1.00 84.62 85 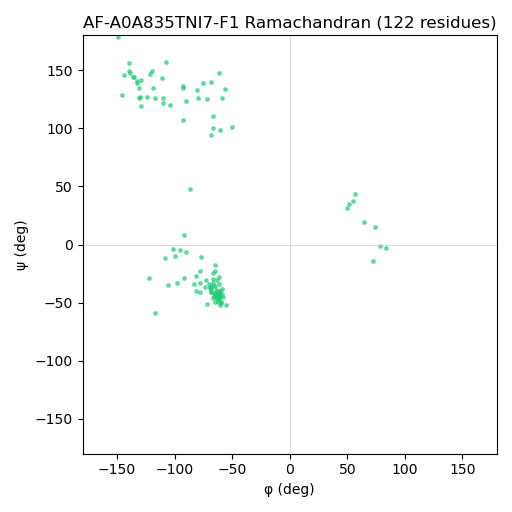PHE A O 1
ATOM 692 N N . ASP A 1 86 ? 6.375 0.599 -18.449 1.00 81.75 86 ASP A N 1
ATOM 693 C CA . ASP A 1 86 ? 6.402 0.217 -17.041 1.00 81.75 86 ASP A CA 1
ATOM 694 C C . ASP A 1 86 ? 7.609 0.858 -16.351 1.00 81.75 86 ASP A C 1
ATOM 696 O O . ASP A 1 86 ? 8.752 0.436 -16.540 1.00 81.75 86 ASP A O 1
ATOM 700 N N . LEU A 1 87 ? 7.344 1.872 -15.528 1.00 75.25 87 LEU A N 1
ATOM 701 C CA . LEU A 1 87 ? 8.369 2.584 -14.761 1.00 75.25 87 LEU A CA 1
ATOM 702 C C . LEU A 1 87 ? 9.026 1.697 -13.697 1.00 75.25 87 LEU A C 1
ATOM 704 O O . LEU A 1 87 ? 10.206 1.875 -13.404 1.00 75.25 87 LEU A O 1
ATOM 708 N N . GLY A 1 88 ? 8.299 0.709 -13.161 1.00 75.06 88 GLY A N 1
ATOM 709 C CA . GLY A 1 88 ? 8.823 -0.201 -12.143 1.00 75.06 88 GLY A CA 1
ATOM 710 C C . GLY A 1 88 ? 9.944 -1.093 -12.676 1.00 75.06 88 GLY A C 1
ATOM 711 O O . GLY A 1 88 ? 10.978 -1.245 -12.026 1.00 75.06 88 GLY A O 1
ATOM 712 N N . SER A 1 89 ? 9.767 -1.655 -13.875 1.00 78.38 89 SER A N 1
ATOM 713 C CA . SER A 1 89 ? 10.794 -2.463 -14.545 1.00 78.38 89 SER A CA 1
ATOM 714 C C . SER A 1 89 ? 11.656 -1.690 -15.545 1.00 78.38 89 SER A C 1
ATOM 716 O O . SER A 1 89 ? 12.623 -2.262 -16.048 1.00 78.38 89 SER A O 1
ATOM 718 N N . ARG A 1 90 ? 11.350 -0.408 -15.802 1.00 77.50 90 ARG A N 1
ATOM 719 C CA . ARG A 1 90 ? 12.011 0.479 -16.783 1.00 77.50 90 ARG A CA 1
ATOM 720 C C . ARG A 1 90 ? 11.994 -0.089 -18.198 1.00 77.50 90 ARG A C 1
ATOM 722 O O . ARG A 1 90 ? 13.009 -0.097 -18.897 1.00 77.50 90 ARG A O 1
ATOM 729 N N . ARG A 1 91 ? 10.847 -0.630 -18.607 1.00 81.75 91 ARG A N 1
ATOM 730 C CA . ARG A 1 91 ? 10.703 -1.330 -19.886 1.00 81.75 91 ARG A CA 1
ATOM 731 C C . ARG A 1 91 ? 9.390 -1.003 -20.561 1.00 81.75 91 ARG A C 1
ATOM 733 O O . ARG A 1 91 ? 8.362 -0.798 -19.924 1.00 81.75 91 ARG A O 1
ATOM 740 N N . PHE A 1 92 ? 9.424 -1.040 -21.884 1.00 86.00 92 PHE A N 1
ATOM 741 C CA . PHE A 1 92 ? 8.210 -1.046 -22.677 1.00 86.00 92 PHE A CA 1
ATOM 742 C C . PHE A 1 92 ? 7.547 -2.427 -22.623 1.00 86.00 92 PHE A C 1
ATOM 744 O O . PHE A 1 92 ? 8.199 -3.467 -22.718 1.00 86.00 92 PHE A O 1
ATOM 751 N N . VAL A 1 93 ? 6.228 -2.432 -22.509 1.00 89.44 93 VAL A N 1
ATOM 752 C CA . VAL A 1 93 ? 5.371 -3.613 -22.554 1.00 89.44 93 VAL A CA 1
ATOM 753 C C . VAL A 1 93 ? 4.584 -3.548 -23.856 1.00 89.44 93 VAL A C 1
ATOM 755 O O . VAL A 1 93 ? 3.888 -2.567 -24.116 1.00 89.44 93 VAL A O 1
ATOM 758 N N . ALA A 1 94 ? 4.729 -4.575 -24.688 1.00 89.50 94 ALA A N 1
ATOM 759 C CA . ALA A 1 94 ? 3.986 -4.715 -25.933 1.00 89.50 94 ALA A CA 1
ATOM 760 C C . ALA A 1 94 ? 2.723 -5.547 -25.686 1.00 89.50 94 ALA A C 1
ATOM 762 O O . ALA A 1 94 ? 2.774 -6.568 -24.999 1.00 89.50 94 ALA A O 1
ATOM 763 N N . ALA A 1 95 ? 1.595 -5.113 -26.242 1.00 88.81 95 ALA A N 1
ATOM 764 C CA . ALA A 1 95 ? 0.322 -5.809 -26.085 1.00 88.81 95 ALA A CA 1
ATOM 765 C C . ALA A 1 95 ? 0.165 -7.001 -27.047 1.00 88.81 95 ALA A C 1
ATOM 767 O O . ALA A 1 95 ? -0.550 -7.954 -26.738 1.00 88.81 95 ALA A O 1
ATOM 768 N N . ASP A 1 96 ? 0.829 -6.964 -28.208 1.00 86.75 96 ASP A N 1
ATOM 769 C CA . ASP A 1 96 ? 0.779 -8.017 -29.223 1.00 86.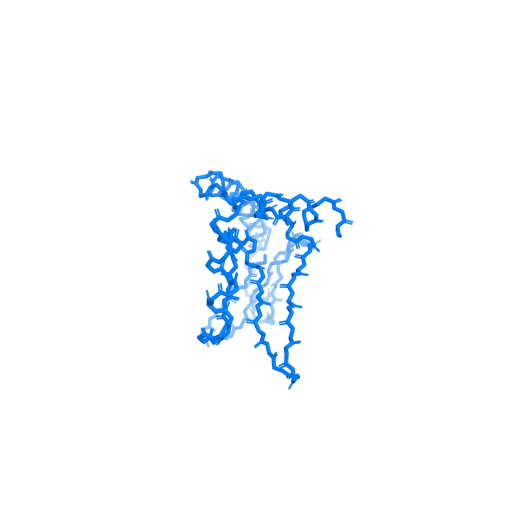75 96 ASP A CA 1
ATOM 770 C C . ASP A 1 96 ? 2.087 -8.140 -30.033 1.00 86.75 96 ASP A C 1
ATOM 772 O O . ASP A 1 96 ? 3.048 -7.391 -29.851 1.00 86.75 96 ASP A O 1
ATOM 776 N N . SER A 1 97 ? 2.131 -9.107 -30.956 1.00 87.12 97 SER A N 1
ATOM 777 C CA . SER A 1 97 ? 3.308 -9.376 -31.792 1.00 87.12 97 SER A CA 1
ATOM 778 C C . SER A 1 97 ? 3.677 -8.236 -32.749 1.00 87.12 97 SER A C 1
ATOM 780 O O . SER A 1 97 ? 4.826 -8.165 -33.176 1.00 87.12 97 SER A O 1
ATOM 782 N N . ALA A 1 98 ? 2.739 -7.355 -33.107 1.00 84.06 98 ALA A N 1
ATOM 783 C CA . ALA A 1 98 ? 3.041 -6.181 -33.920 1.00 84.06 98 ALA A CA 1
ATOM 784 C C . ALA A 1 98 ? 3.690 -5.086 -33.058 1.00 84.06 98 ALA A C 1
ATOM 786 O O . ALA A 1 98 ? 4.688 -4.490 -33.463 1.00 84.06 98 ALA A O 1
ATOM 787 N N . ALA A 1 99 ? 3.193 -4.889 -31.837 1.00 85.75 99 ALA A N 1
ATOM 788 C CA . ALA A 1 99 ? 3.790 -3.998 -30.850 1.00 85.75 99 ALA A CA 1
ATOM 789 C C . ALA A 1 99 ? 5.198 -4.442 -30.409 1.00 85.75 99 ALA A C 1
ATOM 791 O O . ALA A 1 99 ? 6.051 -3.600 -30.133 1.00 85.75 99 ALA A O 1
ATOM 792 N N . GLU A 1 100 ? 5.488 -5.746 -30.407 1.00 88.19 100 GLU A N 1
ATOM 793 C CA . GLU A 1 100 ? 6.823 -6.304 -30.127 1.00 88.19 100 GLU A CA 1
ATOM 794 C C . GLU A 1 100 ? 7.892 -5.840 -31.128 1.00 88.19 100 GLU A C 1
ATOM 796 O O . GLU A 1 100 ? 9.048 -5.620 -30.753 1.00 88.19 100 GLU A O 1
ATOM 801 N N . ILE A 1 101 ? 7.516 -5.642 -32.396 1.00 87.06 101 ILE A N 1
ATOM 802 C CA . ILE A 1 101 ? 8.422 -5.126 -33.432 1.00 87.06 101 ILE A CA 1
ATOM 803 C C . ILE A 1 101 ? 8.797 -3.677 -33.107 1.00 87.06 101 ILE A C 1
ATOM 805 O O . ILE A 1 101 ? 9.976 -3.320 -33.136 1.00 87.06 101 ILE A O 1
ATOM 809 N N . THR A 1 102 ? 7.803 -2.861 -32.749 1.00 81.12 102 THR A N 1
ATOM 810 C CA . THR A 1 102 ? 7.997 -1.465 -32.337 1.00 81.12 102 THR A CA 1
ATOM 811 C C . THR A 1 102 ? 8.832 -1.377 -31.063 1.00 81.12 102 THR A C 1
ATOM 813 O O . THR A 1 102 ? 9.815 -0.639 -31.036 1.00 81.12 102 THR A O 1
ATOM 816 N N . ARG A 1 103 ? 8.523 -2.198 -30.049 1.00 85.31 103 ARG A N 1
ATOM 817 C CA . ARG A 1 103 ? 9.304 -2.273 -28.808 1.00 85.31 103 ARG A CA 1
ATOM 818 C C . ARG A 1 103 ? 10.772 -2.578 -29.091 1.00 85.31 103 ARG A C 1
ATOM 820 O O . ARG A 1 103 ? 11.657 -1.855 -28.647 1.00 85.31 103 ARG A O 1
ATOM 827 N N . SER A 1 104 ? 11.021 -3.639 -29.858 1.00 84.56 104 SER A N 1
ATOM 828 C CA . SER A 1 104 ? 12.375 -4.108 -30.172 1.00 84.56 104 SER A CA 1
ATOM 829 C C . SER A 1 104 ? 13.195 -3.063 -30.929 1.00 84.56 104 SER A C 1
ATOM 831 O O . SER A 1 104 ? 14.423 -3.058 -30.843 1.00 84.56 104 SER A O 1
ATOM 833 N N . ARG A 1 105 ? 12.529 -2.186 -31.690 1.00 82.75 105 ARG A N 1
ATOM 834 C CA . ARG A 1 105 ? 13.164 -1.059 -32.370 1.00 82.75 105 ARG A CA 1
ATOM 835 C C . ARG A 1 105 ? 13.585 0.030 -31.381 1.00 82.75 105 ARG A C 1
ATOM 837 O O . ARG A 1 105 ? 14.756 0.390 -31.387 1.00 82.75 105 ARG A O 1
ATOM 844 N N . TRP A 1 106 ? 12.681 0.481 -30.512 1.00 75.75 106 TRP A N 1
ATOM 845 C CA . TRP A 1 106 ? 12.970 1.494 -29.482 1.00 75.75 106 TRP A CA 1
ATOM 846 C C . TRP A 1 106 ? 14.053 1.033 -28.496 1.00 75.75 106 TRP A C 1
ATOM 848 O O . TRP A 1 106 ? 14.968 1.783 -28.166 1.00 75.75 106 TRP A O 1
ATOM 858 N N . GLU A 1 107 ? 14.030 -0.242 -28.095 1.00 76.94 107 GLU A N 1
ATOM 859 C CA . GLU A 1 107 ? 15.068 -0.824 -27.231 1.00 76.94 107 GLU A CA 1
ATOM 860 C C . GLU A 1 107 ? 16.441 -0.905 -27.927 1.00 76.94 107 GLU A C 1
ATOM 862 O O . GLU A 1 107 ? 17.473 -0.756 -27.275 1.00 76.94 107 GLU A O 1
ATOM 867 N N . ARG A 1 108 ? 16.482 -1.117 -29.251 1.00 78.75 108 ARG A N 1
ATOM 868 C CA . ARG A 1 108 ? 17.733 -1.167 -30.031 1.00 78.75 108 ARG A CA 1
ATOM 869 C C . ARG A 1 108 ? 18.307 0.219 -30.320 1.00 78.75 108 ARG A C 1
ATOM 871 O O . ARG A 1 108 ? 19.523 0.356 -30.415 1.00 78.75 108 ARG A O 1
ATOM 878 N N . GLU A 1 109 ? 17.447 1.217 -30.497 1.00 73.62 109 GLU A N 1
ATOM 879 C CA . GLU A 1 109 ? 17.838 2.604 -30.776 1.00 73.62 109 GLU A CA 1
ATOM 880 C C . GLU A 1 109 ? 18.336 3.337 -29.509 1.00 73.62 109 GLU A C 1
ATOM 882 O O . GLU A 1 109 ? 18.973 4.382 -29.620 1.00 73.62 109 GLU A O 1
ATOM 887 N N . GLY A 1 110 ? 18.155 2.747 -28.317 1.00 61.12 110 GLY A N 1
ATOM 888 C CA . GLY A 1 110 ? 18.945 3.001 -27.100 1.00 61.12 110 GLY A CA 1
ATOM 889 C C . GLY A 1 110 ? 18.731 4.344 -26.392 1.00 61.12 110 GLY A C 1
ATOM 890 O O . GLY A 1 110 ? 19.127 4.474 -25.239 1.00 61.12 110 GLY A O 1
ATOM 891 N N . ASN A 1 111 ? 18.080 5.315 -27.036 1.00 60.81 111 ASN A N 1
ATOM 892 C CA . ASN A 1 111 ? 17.859 6.667 -26.505 1.00 60.81 111 ASN A CA 1
ATOM 893 C C . ASN A 1 111 ? 16.465 6.891 -25.897 1.00 60.81 111 ASN A C 1
ATOM 895 O O . ASN A 1 111 ? 16.240 7.911 -25.247 1.00 60.81 111 ASN A O 1
ATOM 899 N N . ASP A 1 112 ? 15.528 5.959 -26.076 1.00 65.44 112 ASP A N 1
ATOM 900 C CA . ASP A 1 112 ? 14.136 6.205 -25.691 1.00 65.44 112 ASP A CA 1
ATOM 901 C C . ASP A 1 112 ? 13.898 5.984 -24.190 1.00 65.44 112 ASP A C 1
ATOM 903 O O . ASP A 1 112 ? 13.219 6.783 -23.552 1.00 65.44 112 ASP A O 1
ATOM 907 N N . VAL A 1 113 ? 14.485 4.952 -23.576 1.00 70.12 113 VAL A N 1
ATOM 908 C CA . VAL A 1 113 ? 14.168 4.581 -22.181 1.00 70.12 113 VAL A CA 1
ATOM 909 C C . VAL A 1 113 ? 14.544 5.685 -21.184 1.00 70.12 113 VAL A C 1
ATOM 911 O O . VAL A 1 113 ? 13.731 6.027 -20.332 1.00 70.12 113 VAL A O 1
ATOM 914 N N . GLU A 1 114 ? 15.734 6.283 -21.298 1.00 73.62 114 GLU A N 1
ATOM 915 C CA . GLU A 1 114 ? 16.159 7.379 -20.408 1.00 73.62 114 GLU A CA 1
ATOM 916 C C . GLU A 1 114 ? 15.354 8.662 -20.637 1.00 73.62 114 GLU A C 1
ATOM 918 O O . GLU A 1 114 ? 14.977 9.329 -19.673 1.00 73.62 114 GLU A O 1
ATOM 923 N N . SER A 1 115 ? 15.021 8.972 -21.893 1.00 74.00 115 SER A N 1
ATOM 924 C CA . SER A 1 115 ? 14.179 10.122 -22.230 1.00 74.00 115 SER A CA 1
ATOM 925 C C . SER A 1 115 ? 12.764 9.977 -21.663 1.00 74.00 115 SER A C 1
ATOM 927 O O . SER A 1 115 ? 12.223 10.931 -21.105 1.00 74.00 115 SER A O 1
ATOM 929 N N . TRP A 1 116 ? 12.169 8.785 -21.763 1.00 74.81 116 TRP A N 1
ATOM 930 C CA . TRP A 1 116 ? 10.849 8.494 -21.204 1.00 74.81 116 TRP A CA 1
ATOM 931 C C . TRP A 1 116 ? 10.851 8.465 -19.678 1.00 74.81 116 TRP A C 1
ATOM 933 O O . TRP A 1 116 ? 9.901 8.960 -19.079 1.00 74.81 116 TRP A O 1
ATOM 943 N N . MET A 1 117 ? 11.913 7.963 -19.037 1.00 74.94 117 MET A N 1
ATOM 944 C CA . MET A 1 117 ? 12.063 8.090 -17.583 1.00 74.94 117 MET A CA 1
ATOM 945 C C . MET A 1 117 ? 12.097 9.560 -17.163 1.00 74.94 117 MET A C 1
ATOM 947 O O . MET A 1 117 ? 11.309 9.962 -16.317 1.00 74.94 117 MET A O 1
ATOM 951 N N . ASN A 1 118 ? 12.941 10.379 -17.797 1.00 75.12 118 ASN A N 1
ATOM 952 C CA . ASN A 1 118 ? 13.057 11.796 -17.455 1.00 75.12 118 ASN A CA 1
ATOM 953 C C . ASN A 1 118 ? 11.724 12.544 -17.645 1.00 75.12 118 ASN A C 1
ATOM 955 O O . ASN A 1 118 ? 11.297 13.286 -16.764 1.00 75.12 118 ASN A O 1
ATOM 959 N N . TYR A 1 119 ? 11.031 12.299 -18.759 1.00 69.75 119 TYR A N 1
ATOM 960 C CA . TYR A 1 119 ? 9.720 12.890 -19.026 1.00 69.75 119 TYR A CA 1
ATOM 961 C C . TYR A 1 119 ? 8.668 12.469 -17.985 1.00 69.75 119 TYR A C 1
ATOM 963 O O . TYR A 1 119 ? 7.982 13.311 -17.411 1.00 69.75 119 TYR A O 1
ATOM 971 N N . LEU A 1 120 ? 8.557 11.169 -17.697 1.00 73.69 120 LEU A N 1
ATOM 972 C CA . LEU A 1 120 ? 7.513 10.635 -16.817 1.00 73.69 120 LEU A CA 1
ATOM 973 C C . LEU A 1 120 ? 7.792 10.844 -15.319 1.00 73.69 120 LEU A C 1
ATOM 975 O O . LEU A 1 120 ? 6.850 10.824 -14.530 1.00 73.69 120 LEU A O 1
ATOM 979 N N . GLU A 1 121 ? 9.050 11.021 -14.908 1.00 68.94 121 GLU A N 1
ATOM 980 C CA . GLU A 1 121 ? 9.421 11.260 -13.504 1.00 68.94 121 GLU A CA 1
ATOM 981 C C . GLU A 1 121 ? 9.498 12.752 -13.143 1.00 68.94 121 GLU A C 1
ATOM 983 O O . GLU A 1 121 ? 9.279 13.110 -11.979 1.00 68.94 121 GLU A O 1
ATOM 988 N N . HIS A 1 122 ? 9.822 13.624 -14.105 1.00 66.81 122 HIS A N 1
ATOM 989 C CA . HIS A 1 122 ? 10.127 15.031 -13.825 1.00 66.81 122 HIS A CA 1
ATOM 990 C C . HIS A 1 122 ? 9.247 16.052 -14.551 1.00 66.81 122 HIS A C 1
ATOM 992 O O . HIS A 1 122 ? 9.064 17.143 -14.010 1.00 66.81 122 HIS A O 1
ATOM 998 N N . GLU A 1 123 ? 8.720 15.740 -15.739 1.00 65.88 123 GLU A N 1
ATOM 999 C CA . GLU A 1 123 ? 7.878 16.680 -16.498 1.00 65.88 123 GLU A CA 1
ATOM 1000 C C . GLU A 1 123 ? 6.374 16.437 -16.323 1.00 65.88 123 GLU A C 1
ATOM 1002 O O . GLU A 1 123 ? 5.603 17.398 -16.369 1.00 65.88 123 GLU A O 1
ATOM 1007 N N . CYS A 1 124 ? 5.962 15.177 -16.146 1.00 62.72 124 CYS A N 1
ATOM 1008 C CA . CYS A 1 124 ? 4.560 14.763 -16.068 1.00 62.72 124 CYS A CA 1
ATOM 1009 C C . CYS A 1 124 ? 3.929 14.923 -14.673 1.00 62.72 124 CYS A C 1
ATOM 1011 O O . CYS A 1 124 ? 4.635 14.744 -13.653 1.00 62.72 124 CYS A O 1
#

Nearest PDB structures (foldseek):
  5gjy-assembly1_A  TM=5.146E-01  e=1.303E-09  Anas platyrhynchos
  8kb0-assembly2_D  TM=5.144E-01  e=1.575E-09  Anas platyrhynchos
  8bp6-assembly2_B  TM=5.052E-01  e=1.843E-08  Homo sapiens
  4lcw-assembly1_A  TM=5.057E-01  e=2.866E-08  Homo sapiens
  4lcc-assembly1_C  TM=5.049E-01  e=5.385E-08  Bos taurus

Mean predicted aligned error: 15.59 Å

Foldseek 3Di:
DDFDDDPNHTAWDDDPVVLWIDGPDPCCVVVDDPCNGVVVSVVVVVVVVVVVVVVVVVCVVVVVPPQPQQAWDFDDDPNHTAWTADPVVLAIDGPDPVSVVVRVVCVVVPPVSVVVNCCRRPVD

Organism: NCBI:txid245042

Secondary structure (DSSP, 8-state):
-EEEEETTEEEEEEETTTTEEEESSHHHHHHSPTTHHHHHHHHHHHHHHHHHHHHHHHHHHTT---------EEEEETTEEEEEEETTTTEEEESSHHHHHHHHHHHHH-SHHHHHHHIIIII-

Solvent-accessible surface area (backbone atoms only — not comparable to full-atom values): 7244 Å² total; per-residue (Å²): 116,51,73,44,67,57,98,85,44,66,39,33,40,32,43,77,90,75,65,46,49,41,63,66,39,68,69,55,57,76,68,50,59,91,63,47,50,59,53,51,22,55,53,50,54,53,48,50,56,52,50,53,52,48,51,53,52,50,30,62,74,68,66,58,72,79,72,73,79,58,38,85,51,76,44,66,56,94,90,35,74,29,39,33,54,41,77,90,80,67,39,76,45,52,68,46,80,70,30,43,55,55,47,56,48,49,68,69,67,64,60,50,63,65,52,50,48,50,42,29,63,70,74,78

pLDDT: mean 79.54, std 8.82, range [54.34, 90.62]